Protein AF-A0A7H4N3A5-F1 (afdb_monomer_lite)

Radius of gyration: 13.06 Å; chains: 1; bounding box: 31×22×35 Å

Foldseek 3Di:
DDELADLCFDLVCLVPPQFLLHLVNLVVLLVSLVVCCVVCVVPDPDYHHYDPLVCLQDLCVSRSRSGDDDDSDPVSSVSSSVSSVVSVVSNVD

InterPro domains:
  IPR001360 Glycoside hydrolase family 1 [PF00232] (1-89)
  IPR001360 Glycoside hydrolase family 1 [PTHR10353] (1-90)
  IPR017853 Glycoside hydrolase superfamily [SSF51445] (1-90)

Structure (mmCIF, N/CA/C/O backbone):
data_AF-A0A7H4N3A5-F1
#
_entry.id   AF-A0A7H4N3A5-F1
#
loop_
_atom_site.group_PDB
_atom_site.id
_atom_site.type_symbol
_atom_site.label_atom_id
_atom_site.label_alt_id
_atom_site.label_comp_id
_atom_site.label_asym_id
_atom_site.label_entity_id
_atom_site.label_seq_id
_atom_site.pdbx_PDB_ins_code
_atom_site.Cartn_x
_atom_site.Cartn_y
_atom_site.Cartn_z
_atom_site.occupancy
_atom_site.B_iso_or_equiv
_atom_site.auth_seq_id
_atom_site.auth_comp_id
_atom_site.auth_asym_id
_atom_site.auth_atom_id
_atom_site.pdbx_PDB_model_num
ATOM 1 N N . MET A 1 1 ? -2.670 -7.265 19.522 1.00 92.62 1 MET A N 1
ATOM 2 C CA . MET A 1 1 ? -2.302 -6.295 18.472 1.00 92.62 1 MET A CA 1
ATOM 3 C C . MET A 1 1 ? -2.313 -7.044 17.157 1.00 92.62 1 MET A C 1
ATOM 5 O O . MET A 1 1 ? -1.807 -8.159 17.149 1.00 92.62 1 MET A O 1
ATOM 9 N N . ILE A 1 2 ? -2.912 -6.488 16.107 1.00 98.00 2 ILE A N 1
ATOM 10 C CA . ILE A 1 2 ? -2.907 -7.086 14.763 1.00 98.00 2 ILE A CA 1
ATOM 11 C C . ILE A 1 2 ? -2.097 -6.194 13.824 1.00 98.00 2 ILE A C 1
ATOM 13 O O . ILE A 1 2 ? -2.270 -4.977 13.831 1.00 98.00 2 ILE A O 1
ATOM 17 N N . CYS A 1 3 ? -1.224 -6.812 13.030 1.00 98.25 3 CYS A N 1
ATOM 18 C CA . CYS A 1 3 ? -0.558 -6.183 11.896 1.00 98.25 3 CYS A CA 1
ATOM 19 C C . CYS A 1 3 ? -1.277 -6.607 10.612 1.00 98.25 3 CYS A C 1
ATOM 21 O O . CYS A 1 3 ? -1.542 -7.794 10.435 1.00 98.25 3 CYS A O 1
ATOM 23 N N . LEU A 1 4 ? -1.631 -5.649 9.755 1.00 98.31 4 LEU A N 1
ATOM 24 C CA . LEU A 1 4 ? -2.394 -5.920 8.537 1.00 98.31 4 LEU A CA 1
ATOM 25 C C . LEU A 1 4 ? -1.523 -6.451 7.393 1.00 98.31 4 LEU A C 1
ATOM 27 O O . LEU A 1 4 ? -2.061 -7.141 6.531 1.00 98.31 4 LEU A O 1
ATOM 31 N N . TYR A 1 5 ? -0.226 -6.132 7.371 1.00 98.38 5 TYR A N 1
ATOM 32 C CA . TYR A 1 5 ? 0.691 -6.549 6.311 1.00 98.38 5 TYR A CA 1
ATOM 33 C C . TYR A 1 5 ? 2.107 -6.805 6.830 1.00 98.38 5 TYR A C 1
ATOM 35 O O . TYR A 1 5 ? 2.727 -5.924 7.436 1.00 98.38 5 TYR A O 1
ATOM 43 N N . HIS A 1 6 ? 2.643 -7.984 6.519 1.00 98.00 6 HIS A N 1
ATOM 44 C CA . HIS A 1 6 ? 4.005 -8.395 6.854 1.00 98.00 6 HIS A CA 1
ATOM 45 C C . HIS A 1 6 ? 4.641 -9.131 5.668 1.00 98.00 6 HIS A C 1
ATOM 47 O O . HIS A 1 6 ? 4.897 -10.331 5.709 1.00 98.00 6 HIS A O 1
ATOM 53 N N . PHE A 1 7 ? 4.927 -8.368 4.609 1.00 97.44 7 PHE A N 1
ATOM 54 C CA . PHE A 1 7 ? 5.652 -8.824 3.411 1.00 97.44 7 PHE A CA 1
ATOM 55 C C . PHE A 1 7 ? 4.970 -9.989 2.674 1.00 97.44 7 PHE A C 1
ATOM 57 O O . PHE A 1 7 ? 5.614 -10.774 1.983 1.00 97.44 7 PHE A O 1
ATOM 64 N N . ASP A 1 8 ? 3.650 -10.076 2.797 1.00 97.38 8 ASP A N 1
ATOM 65 C CA . ASP A 1 8 ? 2.807 -11.205 2.418 1.00 97.38 8 ASP A CA 1
ATOM 66 C C . ASP A 1 8 ? 1.879 -10.866 1.239 1.00 97.38 8 ASP A C 1
ATOM 68 O O . ASP A 1 8 ? 0.695 -11.205 1.232 1.00 97.38 8 ASP A O 1
ATOM 72 N N . MET A 1 9 ? 2.421 -10.194 0.211 1.00 98.12 9 MET A N 1
ATOM 73 C CA . MET A 1 9 ? 1.675 -9.836 -1.004 1.00 98.12 9 MET A CA 1
ATOM 74 C C . MET A 1 9 ? 0.987 -11.073 -1.598 1.00 98.12 9 MET A C 1
ATOM 76 O O . MET A 1 9 ? 1.675 -12.033 -1.961 1.00 98.12 9 MET A O 1
ATOM 80 N N . PRO A 1 10 ? -0.345 -11.048 -1.801 1.00 98.44 10 PRO A N 1
ATOM 81 C CA . PRO A 1 10 ? -1.020 -12.106 -2.531 1.00 98.44 10 PRO A CA 1
ATOM 82 C C . PRO A 1 10 ? -0.393 -12.306 -3.914 1.00 98.44 10 PRO A C 1
ATOM 84 O O . PRO A 1 10 ? -0.343 -11.373 -4.721 1.00 98.44 10 PRO A O 1
ATOM 87 N N . LEU A 1 11 ? 0.041 -13.536 -4.207 1.00 98.12 11 LEU A N 1
ATOM 88 C CA . LEU A 1 11 ? 0.731 -13.868 -5.458 1.00 98.12 11 LE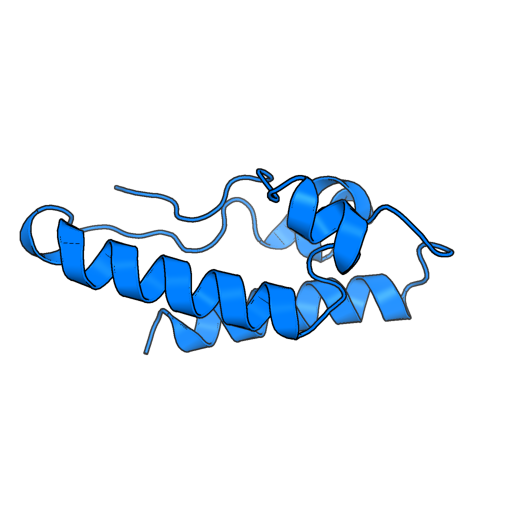U A CA 1
ATOM 89 C C . LEU A 1 11 ? -0.067 -13.424 -6.692 1.00 98.12 11 LEU A C 1
ATOM 91 O O . LEU A 1 11 ? 0.492 -12.844 -7.614 1.00 98.12 11 LEU A O 1
ATOM 95 N N . SER A 1 12 ? -1.392 -13.583 -6.667 1.00 98.31 12 SER A N 1
ATOM 96 C CA . SER A 1 12 ? -2.266 -13.158 -7.765 1.00 98.31 12 SER A CA 1
ATOM 97 C C . SER A 1 12 ? -2.224 -11.648 -8.038 1.00 98.31 12 SER A C 1
A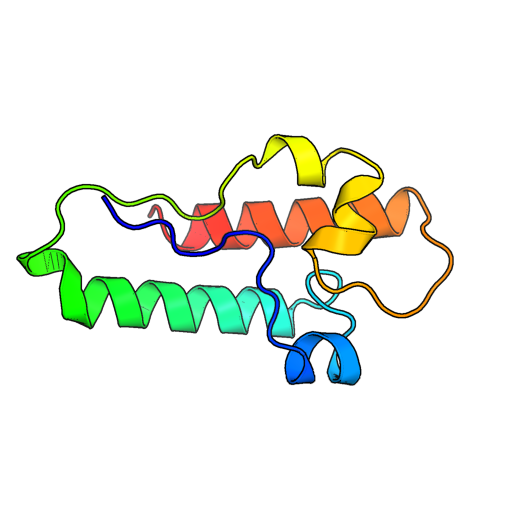TOM 99 O O . SER A 1 12 ? -2.370 -11.225 -9.185 1.00 98.31 12 SER A O 1
ATOM 101 N N . LEU A 1 13 ? -2.007 -10.812 -7.016 1.00 98.56 13 LEU A N 1
ATOM 102 C CA . LEU A 1 13 ? -1.846 -9.364 -7.173 1.00 98.56 13 LEU A CA 1
ATOM 103 C C . LEU A 1 13 ? -0.435 -9.007 -7.653 1.00 98.56 13 LEU A C 1
ATOM 105 O O . LEU A 1 13 ? -0.293 -8.132 -8.509 1.00 98.56 13 LEU A O 1
ATOM 109 N N . ALA A 1 14 ? 0.590 -9.716 -7.176 1.00 98.50 14 ALA A N 1
ATOM 110 C CA . ALA A 1 14 ? 1.957 -9.587 -7.682 1.00 98.50 14 ALA A CA 1
ATOM 111 C C . ALA A 1 14 ? 2.034 -9.937 -9.183 1.00 98.50 14 ALA A C 1
ATOM 113 O O . ALA A 1 14 ? 2.500 -9.147 -10.006 1.00 98.50 14 ALA A O 1
ATOM 114 N N . GLU A 1 15 ? 1.476 -11.080 -9.577 1.00 98.31 15 GLU A N 1
ATOM 115 C CA . GLU A 1 15 ? 1.470 -11.566 -10.959 1.00 98.31 15 GLU A CA 1
ATOM 116 C C . GLU A 1 15 ? 0.581 -10.746 -11.893 1.00 98.31 15 GLU A C 1
ATOM 118 O O . GLU A 1 15 ? 0.872 -10.645 -13.085 1.00 98.31 15 GLU A O 1
ATOM 123 N N . ARG A 1 16 ? -0.510 -10.148 -11.404 1.00 98.38 16 ARG A N 1
ATOM 124 C CA . ARG A 1 16 ? -1.428 -9.385 -12.264 1.00 98.38 16 ARG A CA 1
ATOM 125 C C . ARG A 1 16 ? -1.083 -7.903 -12.346 1.00 98.38 16 ARG A C 1
ATOM 127 O O . ARG A 1 16 ? -1.267 -7.301 -13.401 1.00 98.38 16 ARG A O 1
ATOM 134 N N . TYR A 1 17 ? -0.588 -7.330 -11.254 1.00 98.62 17 TYR A N 1
ATOM 135 C CA . TYR A 1 17 ? -0.436 -5.884 -11.094 1.00 98.62 17 TYR A CA 1
ATOM 136 C C . TYR A 1 17 ? 0.948 -5.456 -10.614 1.00 98.62 17 TYR A C 1
ATOM 138 O O . TYR A 1 17 ? 1.160 -4.275 -10.390 1.00 98.62 17 TYR A O 1
ATOM 146 N N . ASN A 1 18 ? 1.902 -6.380 -10.484 1.00 98.38 18 ASN A N 1
ATOM 147 C CA . ASN A 1 18 ? 3.262 -6.061 -10.050 1.00 98.38 18 ASN A CA 1
ATOM 148 C C . ASN A 1 18 ? 3.324 -5.455 -8.631 1.00 98.38 18 ASN A C 1
ATOM 150 O O . ASN A 1 18 ? 4.153 -4.589 -8.332 1.00 98.38 18 ASN A O 1
ATOM 154 N N . GLY A 1 19 ? 2.419 -5.906 -7.757 1.00 98.44 19 GLY A N 1
ATOM 155 C CA . GLY A 1 19 ? 2.428 -5.556 -6.342 1.00 98.44 19 GLY A CA 1
ATOM 156 C C . GLY A 1 19 ? 2.097 -4.086 -6.080 1.00 98.44 19 GLY A C 1
ATOM 157 O O . GLY A 1 19 ? 1.327 -3.465 -6.812 1.00 98.44 19 GLY A O 1
ATOM 158 N N . PHE A 1 20 ? 2.692 -3.502 -5.038 1.00 98.50 20 PHE A N 1
ATOM 159 C CA . PHE A 1 20 ? 2.423 -2.103 -4.662 1.00 98.50 20 PHE A CA 1
ATOM 160 C C . PHE A 1 20 ? 2.938 -1.053 -5.659 1.00 98.50 20 PHE A C 1
ATOM 162 O O . PHE A 1 20 ? 2.773 0.140 -5.416 1.00 98.50 20 PHE A O 1
ATOM 169 N N . THR A 1 21 ? 3.499 -1.434 -6.809 1.00 98.06 21 THR A N 1
ATOM 170 C CA . THR A 1 21 ? 3.714 -0.461 -7.896 1.00 98.06 21 THR A CA 1
ATOM 171 C C . THR A 1 21 ? 2.413 0.038 -8.513 1.00 98.06 21 THR A C 1
ATOM 173 O O . THR A 1 21 ? 2.398 1.127 -9.082 1.00 98.06 21 THR A O 1
ATOM 176 N N . ASP A 1 22 ? 1.315 -0.705 -8.369 1.00 98.44 22 ASP A N 1
ATOM 177 C CA . ASP A 1 22 ? 0.036 -0.389 -8.994 1.00 98.44 22 ASP A CA 1
ATOM 178 C C . ASP A 1 22 ? -1.003 0.086 -7.972 1.00 98.44 22 ASP A C 1
ATOM 180 O O . ASP A 1 22 ? -1.239 -0.532 -6.928 1.00 98.44 22 ASP A O 1
ATOM 184 N N . ARG A 1 23 ? -1.685 1.185 -8.310 1.00 98.31 23 ARG A N 1
ATOM 185 C CA . ARG A 1 23 ? -2.715 1.807 -7.471 1.00 98.31 23 ARG A CA 1
ATOM 186 C C . ARG A 1 23 ? -3.853 0.840 -7.118 1.00 98.31 23 ARG A C 1
ATOM 188 O O . ARG A 1 23 ? -4.425 0.938 -6.036 1.00 98.31 23 ARG A O 1
ATOM 195 N N . ARG A 1 24 ? -4.174 -0.127 -7.981 1.00 98.69 24 ARG A N 1
ATOM 196 C CA . ARG A 1 24 ? -5.235 -1.117 -7.720 1.00 98.69 24 ARG A CA 1
ATOM 197 C C . ARG A 1 24 ? -4.894 -2.029 -6.546 1.00 98.69 24 ARG A C 1
ATOM 199 O O . ARG A 1 24 ? -5.803 -2.467 -5.842 1.00 98.69 24 ARG A O 1
ATOM 206 N N . VAL A 1 25 ? -3.608 -2.304 -6.320 1.00 98.75 25 VAL A N 1
ATOM 207 C CA . VAL A 1 25 ? -3.138 -3.097 -5.175 1.00 98.75 25 VAL A CA 1
ATOM 208 C C . VAL A 1 25 ? -3.221 -2.277 -3.891 1.00 98.75 25 VAL A C 1
ATOM 210 O O . VAL A 1 25 ? -3.726 -2.777 -2.888 1.00 98.75 25 VAL A O 1
ATOM 213 N N . MET A 1 26 ? -2.849 -0.994 -3.941 1.00 98.62 26 MET A N 1
ATOM 214 C CA . MET A 1 26 ? -3.073 -0.049 -2.839 1.00 98.62 26 MET A CA 1
ATOM 215 C C . MET A 1 26 ? -4.558 0.017 -2.443 1.00 98.62 26 MET A C 1
ATOM 217 O O . MET A 1 26 ? -4.901 -0.158 -1.277 1.00 98.62 26 MET A O 1
ATOM 221 N N . GLU A 1 27 ? -5.458 0.205 -3.411 1.00 98.62 27 GLU A N 1
ATOM 222 C CA . GLU A 1 27 ? -6.905 0.248 -3.162 1.00 98.62 27 GLU A CA 1
ATOM 223 C C . GLU A 1 27 ? -7.448 -1.088 -2.640 1.00 98.62 27 GLU A C 1
ATOM 225 O O . GLU A 1 27 ? -8.352 -1.105 -1.805 1.00 98.62 27 GLU A O 1
ATOM 230 N N . ALA A 1 28 ? -6.908 -2.219 -3.107 1.00 98.75 28 ALA A N 1
ATOM 231 C CA . ALA A 1 28 ? -7.262 -3.533 -2.580 1.00 98.75 28 ALA A CA 1
ATOM 232 C C . ALA A 1 28 ? -6.855 -3.688 -1.111 1.00 98.75 28 ALA A C 1
ATOM 234 O O . ALA A 1 28 ? -7.663 -4.168 -0.315 1.00 98.75 28 ALA A O 1
ATOM 235 N N . PHE A 1 29 ? -5.655 -3.230 -0.745 1.00 98.69 29 PHE A N 1
ATOM 236 C CA . PHE A 1 29 ? -5.193 -3.245 0.638 1.00 98.69 29 PHE A CA 1
ATOM 237 C C . PHE A 1 29 ? -6.057 -2.360 1.545 1.00 98.69 29 PHE A C 1
ATOM 239 O O . PHE A 1 29 ? -6.436 -2.802 2.625 1.00 98.69 29 PHE A O 1
ATOM 246 N N . ILE A 1 30 ? -6.450 -1.163 1.092 1.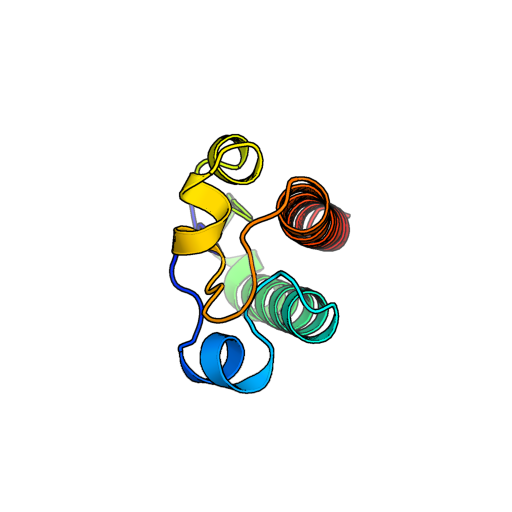00 98.69 30 ILE A N 1
ATOM 247 C CA . ILE A 1 30 ? -7.359 -0.286 1.852 1.00 98.69 30 ILE A CA 1
ATOM 248 C C . ILE A 1 30 ? -8.705 -0.981 2.098 1.00 98.69 30 ILE A C 1
ATOM 250 O O . ILE A 1 30 ? -9.180 -1.026 3.231 1.00 98.69 30 ILE A O 1
ATOM 254 N N . ARG A 1 31 ? -9.309 -1.592 1.066 1.00 98.62 31 ARG A N 1
ATOM 255 C CA . ARG A 1 31 ? -10.570 -2.341 1.233 1.00 98.62 31 ARG A CA 1
ATOM 256 C C . ARG A 1 31 ? -10.427 -3.512 2.206 1.00 98.62 31 ARG A C 1
ATOM 258 O O . ARG A 1 31 ? -11.333 -3.754 2.999 1.00 98.62 31 ARG A O 1
ATOM 265 N N . TYR A 1 32 ? -9.311 -4.236 2.138 1.00 98.69 32 TYR A N 1
ATOM 266 C CA . TYR A 1 32 ? -9.001 -5.317 3.072 1.00 98.69 32 TYR A CA 1
ATOM 267 C C . TYR A 1 32 ? -8.868 -4.793 4.508 1.00 98.69 32 TYR A C 1
ATOM 269 O O . TYR A 1 32 ? -9.560 -5.289 5.393 1.00 98.69 32 TYR A O 1
ATOM 277 N N . GLY A 1 33 ? -8.054 -3.758 4.729 1.00 98.44 33 GLY A N 1
ATOM 278 C CA . GLY A 1 33 ? -7.843 -3.158 6.044 1.00 98.44 33 GLY A CA 1
ATOM 279 C C . GLY A 1 33 ? -9.142 -2.661 6.673 1.00 98.44 33 GLY A C 1
ATOM 280 O O . GLY A 1 33 ? -9.429 -3.011 7.816 1.00 98.44 33 GLY A O 1
ATOM 281 N N . GLN A 1 34 ? -9.978 -1.952 5.904 1.00 98.31 34 GLN A N 1
ATOM 282 C CA . GLN A 1 34 ? -11.292 -1.506 6.372 1.00 98.31 34 GLN A CA 1
ATOM 283 C C . GLN A 1 34 ? -12.155 -2.695 6.798 1.00 98.31 34 GLN A C 1
ATOM 285 O O . GLN A 1 34 ? -12.705 -2.700 7.894 1.00 98.31 34 GLN A O 1
ATOM 290 N N . LYS A 1 35 ? -12.211 -3.753 5.977 1.00 98.56 35 LYS A N 1
ATOM 291 C CA . LYS A 1 35 ? -13.004 -4.940 6.303 1.00 98.56 35 LYS A CA 1
ATOM 292 C C . LYS A 1 35 ? -12.517 -5.627 7.581 1.00 98.56 35 LYS A C 1
ATOM 294 O O . LYS A 1 35 ? -13.345 -6.088 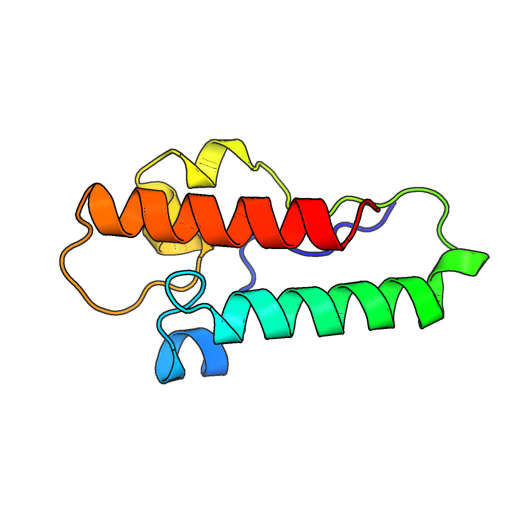8.363 1.00 98.56 35 LYS A O 1
ATOM 299 N N . MET A 1 36 ? -11.204 -5.698 7.800 1.00 98.38 36 MET A N 1
ATOM 300 C CA . MET A 1 36 ? -10.624 -6.273 9.019 1.00 98.38 36 MET A CA 1
ATOM 301 C C . MET A 1 36 ? -10.975 -5.446 10.258 1.00 98.38 36 MET A C 1
ATOM 303 O O . MET A 1 36 ? -11.365 -6.017 11.276 1.00 98.38 36 MET A O 1
ATOM 307 N N . ILE A 1 37 ? -10.890 -4.118 10.166 1.00 97.31 37 ILE A N 1
ATOM 308 C CA . ILE A 1 37 ? -11.259 -3.211 11.259 1.00 97.31 37 ILE A CA 1
ATOM 309 C C . ILE A 1 37 ? -12.762 -3.315 11.551 1.00 97.31 37 ILE A C 1
ATOM 311 O O . ILE A 1 37 ? -13.134 -3.481 12.708 1.00 97.31 37 ILE A O 1
ATOM 315 N N . ASP A 1 38 ? -13.620 -3.338 10.529 1.00 97.75 38 ASP A N 1
ATOM 316 C CA . ASP A 1 38 ? -15.072 -3.489 10.705 1.00 97.75 38 ASP A CA 1
ATOM 317 C C . ASP A 1 38 ? -15.445 -4.814 11.394 1.00 97.75 38 ASP A C 1
ATOM 319 O O . ASP A 1 38 ? -16.415 -4.881 12.145 1.00 97.75 38 ASP A O 1
ATOM 323 N N . CYS A 1 39 ? -14.696 -5.890 11.123 1.00 98.31 39 CYS A N 1
ATOM 324 C CA . CYS A 1 39 ? -15.008 -7.229 11.632 1.00 98.31 39 CYS A CA 1
ATOM 325 C C . CYS A 1 39 ? -14.421 -7.520 13.021 1.00 98.31 39 CYS A C 1
ATOM 327 O O . CYS A 1 39 ? -14.967 -8.361 13.736 1.00 98.31 39 CYS A O 1
ATOM 329 N N . PHE A 1 40 ? -13.293 -6.899 13.376 1.00 98.12 40 PHE A N 1
ATOM 330 C CA . PHE A 1 40 ? -12.537 -7.235 14.591 1.00 98.12 40 PHE A CA 1
ATOM 331 C C . PHE A 1 40 ? -12.227 -6.031 15.488 1.00 98.12 40 PHE A C 1
ATOM 333 O O . PHE A 1 40 ? -11.633 -6.209 16.554 1.00 98.12 40 PHE A O 1
ATOM 340 N N . GLY A 1 41 ? -12.582 -4.812 15.078 1.00 97.19 41 GLY A N 1
ATOM 341 C CA . GLY A 1 41 ? -12.264 -3.572 15.791 1.00 97.19 41 GLY A CA 1
ATOM 342 C C . GLY A 1 41 ? -12.883 -3.479 17.187 1.00 97.19 41 GLY A C 1
ATOM 343 O O . GLY A 1 41 ? -12.317 -2.829 18.060 1.00 97.19 41 GLY A O 1
ATOM 344 N N . ASP A 1 42 ? -13.983 -4.193 17.438 1.00 97.81 42 ASP A N 1
ATOM 345 C CA . ASP A 1 42 ? -14.615 -4.329 18.755 1.00 97.81 42 ASP A CA 1
ATOM 346 C C . ASP A 1 42 ? -13.783 -5.178 19.738 1.00 97.81 42 ASP A C 1
ATOM 348 O O . ASP A 1 42 ? -13.840 -4.973 20.950 1.00 97.81 42 ASP A O 1
ATOM 352 N N . LYS A 1 43 ? -12.984 -6.120 19.222 1.00 98.38 43 LYS A N 1
ATOM 353 C CA . LYS A 1 43 ? -12.169 -7.066 20.010 1.00 98.38 43 LYS A CA 1
ATOM 354 C C . LYS A 1 43 ? -10.692 -6.697 20.056 1.00 98.38 43 LYS A C 1
ATOM 356 O O . LYS A 1 43 ? -9.969 -7.136 20.951 1.00 98.38 43 LYS A O 1
ATOM 361 N N . VAL A 1 44 ? -10.215 -5.926 19.084 1.00 98.06 44 VAL A N 1
ATOM 362 C CA . VAL A 1 44 ? -8.794 -5.625 18.899 1.00 98.06 44 VAL A CA 1
ATOM 363 C C . VAL A 1 44 ? -8.563 -4.131 19.064 1.00 98.06 44 VAL A C 1
ATOM 365 O O . VAL A 1 44 ? -8.914 -3.329 18.209 1.00 98.06 44 VAL A O 1
ATOM 368 N N . LYS A 1 45 ? -7.905 -3.764 20.166 1.00 96.94 45 LYS A N 1
ATOM 369 C CA . LYS A 1 45 ? -7.601 -2.365 20.500 1.00 96.94 45 LYS A CA 1
ATOM 370 C C . LYS A 1 45 ? -6.434 -1.770 19.703 1.00 96.94 45 LYS A C 1
ATOM 372 O O . LYS A 1 45 ? -6.414 -0.574 19.448 1.00 96.94 45 LYS A O 1
ATOM 377 N N . TRP A 1 46 ? -5.436 -2.586 19.366 1.00 97.75 46 TRP A N 1
ATOM 378 C CA . TRP A 1 46 ? -4.164 -2.115 18.808 1.00 97.75 46 TRP A CA 1
ATOM 379 C C . TRP A 1 46 ? -3.935 -2.675 17.412 1.00 97.75 46 TRP A C 1
ATOM 381 O O . TRP A 1 46 ? -3.916 -3.900 17.235 1.00 97.75 46 TRP A O 1
ATOM 391 N N . TRP A 1 47 ? -3.696 -1.771 16.468 1.00 98.06 47 TRP A N 1
ATOM 392 C CA . TRP A 1 47 ? -3.541 -2.058 15.050 1.00 98.06 47 TRP A CA 1
ATOM 393 C C . TRP A 1 47 ? -2.244 -1.466 14.516 1.00 98.06 47 TRP A C 1
ATOM 395 O O . TRP A 1 47 ? -1.831 -0.379 14.913 1.00 98.06 47 TRP A O 1
ATOM 405 N N . LEU A 1 48 ? -1.629 -2.191 13.590 1.00 97.62 48 LEU A N 1
ATOM 406 C CA . LEU A 1 48 ? -0.496 -1.750 12.795 1.00 97.62 48 LEU A CA 1
ATOM 407 C C . LEU A 1 48 ? -0.828 -2.016 11.326 1.00 97.62 48 LEU A C 1
ATOM 409 O O . LEU A 1 48 ? -1.267 -3.109 10.982 1.00 97.62 48 LEU A O 1
ATOM 413 N N . THR A 1 49 ? -0.634 -1.033 10.453 1.00 97.75 49 THR A N 1
ATOM 414 C CA . THR A 1 49 ? -0.905 -1.190 9.016 1.00 97.75 49 THR A CA 1
ATOM 415 C C . THR A 1 49 ? 0.186 -2.021 8.346 1.00 97.75 49 THR A C 1
ATOM 417 O O . THR A 1 49 ? -0.077 -3.144 7.930 1.00 97.75 49 THR A O 1
ATOM 420 N N . PHE A 1 50 ? 1.415 -1.511 8.318 1.00 98.00 50 PHE A N 1
ATOM 421 C CA . PHE A 1 50 ? 2.578 -2.185 7.742 1.00 98.00 50 PHE A CA 1
ATOM 422 C C . PHE A 1 50 ? 3.647 -2.412 8.810 1.00 98.00 50 PHE A C 1
ATOM 424 O O . PHE A 1 50 ? 3.962 -1.503 9.582 1.00 98.00 50 PHE A O 1
ATOM 431 N N . ASN A 1 51 ? 4.213 -3.617 8.850 1.00 97.94 51 ASN A N 1
ATOM 432 C CA . ASN A 1 51 ? 5.439 -3.882 9.599 1.00 97.94 51 ASN A CA 1
ATOM 433 C C . ASN A 1 51 ? 6.657 -3.260 8.885 1.00 97.94 51 ASN A C 1
ATOM 435 O O . ASN A 1 51 ? 6.728 -3.291 7.659 1.00 97.94 51 ASN A O 1
ATOM 439 N N . GLU A 1 52 ? 7.603 -2.704 9.654 1.00 97.19 52 GLU A N 1
ATOM 440 C CA . GLU A 1 52 ? 8.899 -2.177 9.175 1.00 97.19 52 GLU A CA 1
ATOM 441 C C . GLU A 1 52 ? 8.815 -1.299 7.913 1.00 97.19 52 GLU A C 1
ATOM 443 O O . GLU A 1 52 ? 9.479 -1.519 6.897 1.00 97.19 52 GLU A O 1
ATOM 448 N N . GLN A 1 53 ? 8.012 -0.235 7.999 1.00 94.62 53 GLN A N 1
ATOM 449 C CA . GLN A 1 53 ? 7.790 0.712 6.900 1.00 94.62 53 GLN A CA 1
ATOM 450 C C . GLN A 1 53 ? 9.090 1.300 6.305 1.00 94.62 53 GLN A C 1
ATOM 452 O O . GLN A 1 53 ? 9.139 1.692 5.137 1.00 94.62 53 GLN A O 1
ATOM 457 N N . ASN A 1 54 ? 10.168 1.354 7.086 1.00 95.19 54 ASN A N 1
ATOM 458 C CA . ASN A 1 54 ? 11.491 1.781 6.637 1.00 95.19 54 ASN A CA 1
ATOM 459 C C . ASN A 1 54 ? 12.039 0.930 5.478 1.00 95.19 54 ASN A C 1
ATOM 461 O O . ASN A 1 54 ? 12.730 1.481 4.625 1.00 95.19 54 ASN A O 1
ATOM 465 N N . LEU A 1 55 ? 11.699 -0.360 5.381 1.00 97.62 55 LEU A N 1
ATOM 466 C CA . LEU A 1 55 ? 12.180 -1.221 4.291 1.00 97.62 55 LEU A CA 1
ATOM 467 C C . LEU A 1 55 ? 11.618 -0.818 2.922 1.00 97.62 55 LEU A C 1
ATOM 469 O O . LEU A 1 55 ? 12.284 -1.001 1.906 1.00 97.62 55 LEU A O 1
ATOM 473 N N . TYR A 1 56 ? 10.452 -0.166 2.882 1.00 96.56 56 TYR A N 1
ATOM 474 C CA . TYR A 1 56 ? 9.887 0.382 1.643 1.00 96.56 56 TYR A CA 1
ATOM 475 C C . TYR A 1 56 ? 10.661 1.592 1.094 1.00 96.56 56 TYR A C 1
ATOM 477 O O . TYR A 1 56 ? 10.354 2.065 0.004 1.00 96.56 56 TYR A O 1
ATOM 485 N N . HIS A 1 57 ? 11.665 2.081 1.828 1.00 93.94 57 HIS A N 1
ATOM 486 C CA . HIS A 1 57 ? 12.592 3.131 1.396 1.00 93.94 57 HIS A CA 1
ATOM 487 C C . HIS A 1 57 ? 13.940 2.559 0.915 1.00 93.94 57 HIS A C 1
ATOM 489 O O . HIS A 1 57 ? 14.847 3.318 0.578 1.00 93.94 57 HIS A O 1
ATOM 495 N N . MET A 1 58 ? 14.092 1.231 0.910 1.00 97.00 58 MET A N 1
ATOM 496 C CA . MET A 1 58 ? 15.321 0.511 0.562 1.00 97.00 58 MET A CA 1
ATOM 497 C C . MET A 1 58 ? 15.067 -0.451 -0.611 1.00 97.00 58 MET A C 1
ATOM 499 O O . MET A 1 58 ? 13.912 -0.749 -0.915 1.00 97.00 58 MET A O 1
ATOM 503 N N . PRO A 1 59 ? 16.112 -0.989 -1.272 1.00 96.62 59 PRO A N 1
ATOM 504 C CA . PRO A 1 59 ? 15.939 -1.962 -2.357 1.00 96.62 59 PRO A CA 1
ATOM 505 C C . PRO A 1 59 ? 15.113 -3.207 -1.981 1.00 96.62 59 PRO A C 1
ATOM 507 O O . PRO A 1 59 ? 14.491 -3.811 -2.856 1.00 96.62 59 PRO A O 1
ATOM 510 N N . ASP A 1 60 ? 15.042 -3.558 -0.694 1.00 97.06 60 ASP A N 1
ATOM 511 C CA . ASP A 1 60 ? 14.205 -4.654 -0.185 1.00 97.06 60 ASP A CA 1
ATOM 512 C C . ASP A 1 60 ? 12.713 -4.460 -0.493 1.00 97.06 60 ASP A C 1
ATOM 514 O O . ASP A 1 60 ? 11.982 -5.445 -0.620 1.00 97.06 60 ASP A O 1
ATOM 518 N N . ALA A 1 61 ? 12.265 -3.218 -0.727 1.00 97.81 61 ALA A N 1
ATOM 519 C CA . ALA A 1 61 ? 10.916 -2.900 -1.185 1.00 97.81 61 ALA A CA 1
ATOM 520 C C . ALA A 1 61 ? 10.503 -3.724 -2.414 1.00 97.81 61 ALA A C 1
ATOM 522 O O . ALA A 1 61 ? 9.350 -4.140 -2.510 1.00 97.81 61 ALA A O 1
ATOM 523 N N . PHE A 1 62 ? 11.423 -4.002 -3.346 1.00 98.25 62 PHE A N 1
ATOM 524 C CA . PHE A 1 62 ? 11.118 -4.803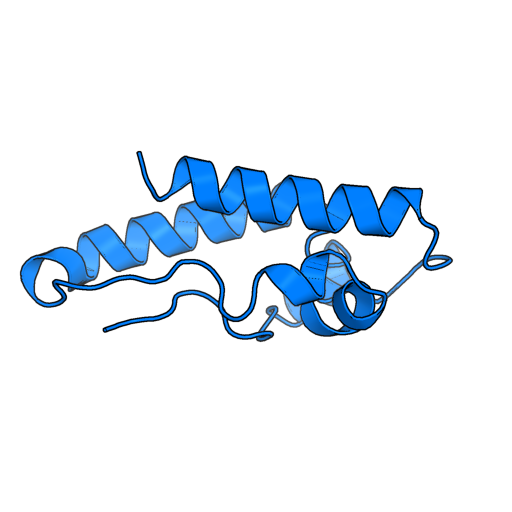 -4.536 1.00 98.25 62 PHE A CA 1
ATOM 525 C C . PHE A 1 62 ? 10.798 -6.264 -4.191 1.00 98.25 62 PHE A C 1
ATOM 527 O O . PHE A 1 62 ? 10.040 -6.913 -4.899 1.00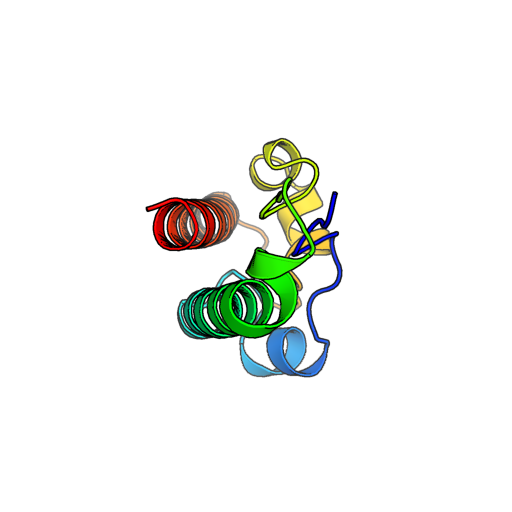 98.25 62 PHE A O 1
ATOM 534 N N . LEU A 1 63 ? 11.319 -6.795 -3.090 1.00 96.56 63 LEU A N 1
ATOM 535 C CA . LEU A 1 63 ? 10.954 -8.135 -2.643 1.00 96.56 63 LEU A CA 1
ATOM 536 C C . LEU A 1 63 ? 9.607 -8.112 -1.910 1.00 96.56 63 LEU A C 1
ATOM 538 O O . LEU A 1 63 ? 8.673 -8.825 -2.270 1.00 96.56 63 LEU A O 1
ATOM 542 N N . ILE A 1 64 ? 9.484 -7.242 -0.909 1.00 97.62 64 ILE A N 1
ATOM 543 C CA . ILE A 1 64 ? 8.375 -7.277 0.057 1.00 97.62 64 ILE A CA 1
ATOM 544 C C . ILE A 1 64 ? 7.069 -6.651 -0.455 1.00 97.62 64 ILE A C 1
ATOM 546 O O . ILE A 1 64 ? 6.011 -6.811 0.160 1.00 97.62 64 ILE A O 1
ATOM 550 N N . SER A 1 65 ? 7.127 -5.921 -1.572 1.00 97.62 65 SER A N 1
ATOM 551 C CA . SER A 1 65 ? 5.952 -5.321 -2.213 1.00 97.62 65 SER A CA 1
ATOM 552 C C . SER A 1 65 ? 5.270 -6.220 -3.242 1.00 97.62 65 SER A C 1
ATOM 554 O O . SER A 1 65 ? 4.223 -5.833 -3.764 1.00 97.62 65 SER A O 1
ATOM 556 N N . GLY A 1 66 ? 5.855 -7.384 -3.551 1.00 97.75 66 GLY A N 1
ATOM 557 C CA . GLY A 1 66 ? 5.430 -8.257 -4.648 1.00 97.75 66 GLY A CA 1
ATOM 558 C C . GLY A 1 66 ? 5.735 -7.699 -6.039 1.00 97.75 66 GLY A C 1
ATOM 559 O O . GLY A 1 66 ? 4.963 -7.909 -6.977 1.00 97.75 66 GLY A O 1
ATOM 560 N N . TYR A 1 67 ? 6.842 -6.968 -6.174 1.00 98.25 67 TYR A N 1
ATOM 561 C CA . TYR A 1 67 ? 7.360 -6.533 -7.466 1.00 98.25 67 TYR A CA 1
ATOM 562 C C . TYR A 1 67 ? 8.009 -7.720 -8.189 1.00 98.25 67 TYR A C 1
ATOM 564 O O . TYR A 1 67 ? 8.982 -8.303 -7.718 1.00 98.25 67 TYR A O 1
ATOM 572 N N . MET A 1 68 ? 7.483 -8.067 -9.360 1.00 97.94 68 MET A N 1
ATOM 573 C CA . MET A 1 68 ? 7.901 -9.234 -10.146 1.00 97.94 68 MET A CA 1
ATOM 574 C C . MET A 1 68 ? 8.556 -8.851 -11.479 1.00 97.94 68 MET A C 1
ATOM 576 O O . MET A 1 68 ? 9.249 -9.668 -12.081 1.00 97.94 68 MET A O 1
ATOM 580 N N . ARG A 1 69 ? 8.306 -7.637 -11.984 1.00 96.88 69 ARG A N 1
ATOM 581 C CA . ARG A 1 69 ? 8.675 -7.193 -13.336 1.00 96.88 69 ARG A CA 1
ATOM 582 C C . ARG A 1 69 ? 9.129 -5.734 -13.347 1.00 96.88 69 ARG A C 1
ATOM 584 O O . ARG A 1 69 ? 8.481 -4.893 -12.731 1.00 96.88 69 ARG A O 1
ATOM 591 N N . GLY A 1 70 ? 10.174 -5.460 -14.129 1.00 95.88 70 GLY A N 1
ATOM 592 C CA . GLY A 1 70 ? 10.736 -4.131 -14.395 1.00 95.88 70 GLY A CA 1
ATOM 593 C C . GLY A 1 70 ? 12.215 -4.026 -13.996 1.00 95.88 70 GLY A C 1
ATOM 594 O O . GLY A 1 70 ? 12.872 -5.043 -13.769 1.00 95.88 70 GLY A O 1
ATOM 595 N N . GLU A 1 71 ? 12.744 -2.803 -13.953 1.00 97.38 71 GLU A N 1
ATOM 596 C CA . GLU A 1 71 ? 14.188 -2.527 -13.869 1.00 97.38 71 GLU A CA 1
ATOM 597 C C . GLU A 1 71 ? 14.681 -2.136 -12.468 1.00 97.38 71 GLU A C 1
ATOM 599 O O . GLU A 1 71 ? 15.877 -1.919 -12.277 1.00 97.38 71 GLU A O 1
ATOM 604 N N . LYS A 1 72 ? 13.788 -2.074 -11.471 1.00 97.56 72 LYS A N 1
ATOM 605 C CA . LYS A 1 72 ? 14.111 -1.685 -10.086 1.00 97.56 72 LYS A CA 1
ATOM 606 C C . LYS A 1 72 ? 14.736 -0.288 -9.986 1.00 97.56 72 LYS A C 1
ATOM 608 O O . LYS A 1 72 ? 15.692 -0.049 -9.246 1.00 97.56 72 LYS A O 1
ATOM 613 N N . THR A 1 73 ? 14.181 0.656 -10.735 1.00 98.00 73 THR A N 1
ATOM 614 C CA . THR A 1 73 ? 14.621 2.052 -10.747 1.00 98.00 73 THR A CA 1
ATOM 615 C C . THR A 1 73 ? 14.232 2.785 -9.463 1.00 98.00 73 THR A C 1
ATOM 617 O O . THR A 1 73 ? 13.266 2.441 -8.780 1.00 98.00 73 THR A O 1
ATOM 620 N N . LEU A 1 74 ? 14.929 3.888 -9.173 1.00 97.75 74 LEU A N 1
ATOM 621 C CA . LEU A 1 74 ? 14.591 4.759 -8.045 1.00 97.75 74 LEU A CA 1
ATOM 622 C C . LEU A 1 74 ? 13.155 5.313 -8.142 1.00 97.75 74 LEU A C 1
ATOM 624 O O . LEU A 1 74 ? 12.474 5.469 -7.134 1.00 97.75 74 LEU A O 1
ATOM 628 N N . ARG A 1 75 ? 12.664 5.560 -9.363 1.00 97.88 75 ARG A N 1
ATOM 629 C CA . ARG A 1 75 ? 11.276 5.976 -9.608 1.00 97.88 75 ARG A CA 1
ATOM 630 C C . ARG A 1 75 ? 10.279 4.907 -9.161 1.00 97.88 75 ARG A C 1
ATOM 632 O O . ARG A 1 75 ? 9.285 5.243 -8.527 1.00 97.88 75 ARG A O 1
ATOM 639 N N . GLU A 1 76 ? 10.528 3.643 -9.491 1.00 98.19 76 GLU A N 1
ATOM 640 C CA . GLU A 1 76 ? 9.649 2.533 -9.103 1.00 98.19 76 GLU A CA 1
ATOM 641 C C . GLU A 1 76 ? 9.686 2.284 -7.595 1.00 98.19 76 GLU A C 1
ATOM 643 O O . GLU A 1 76 ? 8.636 2.052 -6.998 1.00 98.19 76 GLU A O 1
ATOM 648 N N . LEU A 1 77 ? 10.862 2.416 -6.967 1.00 98.44 77 LEU A N 1
ATOM 649 C CA . LEU A 1 77 ? 10.994 2.369 -5.510 1.00 98.44 77 LEU A CA 1
ATOM 650 C C . LEU A 1 77 ? 10.117 3.439 -4.844 1.00 98.44 77 LEU A C 1
ATOM 652 O O . LEU A 1 77 ? 9.296 3.122 -3.985 1.00 98.44 77 LEU A O 1
ATOM 656 N N . TYR A 1 78 ? 10.226 4.694 -5.292 1.00 98.06 78 TYR A N 1
ATOM 657 C CA . TYR A 1 78 ? 9.397 5.779 -4.766 1.00 98.06 78 TYR A CA 1
ATOM 658 C C . TYR A 1 78 ? 7.907 5.592 -5.062 1.00 98.06 78 TYR A C 1
ATOM 660 O O . TYR A 1 78 ? 7.076 5.998 -4.253 1.00 98.06 78 TYR A O 1
ATOM 668 N N . GLN A 1 79 ? 7.546 4.951 -6.177 1.00 98.44 79 GLN A N 1
ATOM 669 C CA . GLN A 1 79 ? 6.151 4.629 -6.479 1.00 98.44 79 GLN A CA 1
ATOM 670 C C . GLN A 1 79 ? 5.577 3.611 -5.485 1.00 98.44 79 GLN A C 1
ATOM 672 O O . GLN A 1 79 ? 4.474 3.813 -4.975 1.00 98.44 79 GLN A O 1
ATOM 677 N N . ILE A 1 80 ? 6.331 2.548 -5.184 1.00 98.56 80 ILE A N 1
ATOM 678 C CA . ILE A 1 80 ? 5.969 1.557 -4.160 1.00 98.56 80 ILE A CA 1
ATOM 679 C C . ILE A 1 80 ? 5.802 2.257 -2.811 1.00 98.56 80 ILE A C 1
ATOM 681 O O . ILE A 1 80 ? 4.754 2.138 -2.177 1.00 98.56 80 ILE A O 1
ATOM 685 N N . GLN A 1 81 ? 6.811 3.029 -2.398 1.00 98.06 81 GLN A N 1
ATOM 686 C CA . GLN A 1 81 ? 6.792 3.763 -1.136 1.00 98.06 81 GLN A CA 1
ATOM 687 C C . GLN A 1 81 ? 5.572 4.689 -1.047 1.00 98.06 81 GLN A C 1
ATOM 689 O O . GLN A 1 81 ? 4.866 4.683 -0.040 1.00 98.06 81 GLN A O 1
ATOM 694 N N . HIS A 1 82 ? 5.293 5.454 -2.106 1.00 98.00 82 HIS A N 1
ATOM 695 C CA . HIS A 1 82 ? 4.155 6.364 -2.162 1.00 98.00 82 HIS A CA 1
ATOM 696 C C . HIS A 1 82 ? 2.834 5.620 -1.957 1.00 98.00 82 HIS A C 1
ATOM 698 O O . HIS A 1 82 ? 2.046 6.008 -1.100 1.00 98.00 82 HIS A O 1
ATOM 704 N N . HIS A 1 83 ? 2.602 4.521 -2.677 1.00 98.62 83 HIS A N 1
ATOM 705 C CA . HIS A 1 83 ? 1.374 3.741 -2.529 1.00 98.62 83 HIS A CA 1
ATOM 706 C C . HIS A 1 83 ? 1.215 3.129 -1.136 1.00 98.62 83 HIS A C 1
ATOM 708 O O . HIS A 1 83 ? 0.124 3.184 -0.573 1.00 98.62 83 HIS A O 1
ATOM 714 N N . VAL A 1 84 ? 2.285 2.592 -0.547 1.00 98.12 84 VAL A N 1
ATOM 715 C CA . VAL A 1 84 ? 2.237 2.033 0.813 1.00 98.12 84 VAL A CA 1
ATOM 716 C C . VAL A 1 84 ? 1.934 3.132 1.842 1.00 98.12 84 VAL A C 1
ATOM 718 O O . VAL A 1 84 ? 1.094 2.937 2.720 1.00 98.12 84 VAL A O 1
ATOM 721 N N . MET A 1 85 ? 2.527 4.322 1.699 1.00 97.69 85 MET A N 1
ATOM 722 C CA . MET A 1 85 ? 2.235 5.468 2.571 1.00 97.69 85 MET A CA 1
ATOM 723 C C . MET A 1 85 ? 0.803 5.990 2.396 1.00 97.69 85 MET A C 1
ATOM 725 O O . MET A 1 85 ? 0.140 6.296 3.383 1.00 97.69 85 MET A O 1
ATOM 729 N N . MET A 1 86 ? 0.289 6.053 1.165 1.00 98.25 86 MET A N 1
ATOM 730 C CA . MET A 1 86 ? -1.100 6.450 0.913 1.00 98.25 86 MET A CA 1
ATOM 731 C C . MET A 1 86 ? -2.091 5.432 1.486 1.00 98.25 86 MET A C 1
ATOM 733 O O . MET A 1 86 ? -3.085 5.817 2.099 1.00 98.25 86 MET A O 1
ATOM 737 N N . ALA A 1 87 ? -1.802 4.135 1.354 1.00 98.19 87 ALA A N 1
ATOM 738 C CA . ALA A 1 87 ? -2.570 3.075 1.997 1.00 98.19 87 ALA A CA 1
ATOM 739 C C . ALA A 1 87 ? -2.585 3.210 3.528 1.00 98.19 87 ALA A C 1
ATOM 741 O O . ALA A 1 87 ? -3.646 3.078 4.135 1.00 98.19 87 ALA A O 1
ATOM 742 N N . HIS A 1 88 ? -1.433 3.506 4.141 1.00 97.75 88 HIS A N 1
ATOM 743 C CA . HIS A 1 88 ? -1.337 3.783 5.574 1.00 97.75 88 HIS A CA 1
ATOM 744 C C . HIS A 1 88 ? -2.258 4.942 5.975 1.00 97.75 88 HIS A C 1
ATOM 746 O O . HIS A 1 88 ? -3.130 4.757 6.819 1.00 97.75 88 HIS A O 1
ATOM 752 N N . VAL A 1 89 ? -2.122 6.098 5.314 1.00 97.50 89 VAL A N 1
ATOM 753 C CA . VAL A 1 89 ? -2.902 7.313 5.610 1.00 97.50 89 VAL A CA 1
ATOM 754 C C . VAL A 1 89 ? -4.408 7.087 5.474 1.00 97.50 89 VAL A C 1
ATOM 756 O O . VAL A 1 89 ? -5.183 7.683 6.214 1.00 97.50 89 VAL A O 1
ATOM 759 N N . HIS A 1 90 ? -4.854 6.240 4.547 1.00 97.25 90 HIS A N 1
ATOM 760 C CA . HIS A 1 90 ? -6.281 5.958 4.376 1.00 97.25 90 HIS A CA 1
ATOM 761 C C . HIS A 1 90 ? -6.887 5.081 5.476 1.00 97.25 90 HIS A C 1
ATOM 763 O O . HIS A 1 90 ? -8.087 5.175 5.706 1.00 97.25 90 HIS A O 1
ATOM 769 N N . LEU A 1 91 ? -6.094 4.242 6.144 1.00 96.38 91 LEU A N 1
ATOM 770 C CA . LEU A 1 91 ? -6.578 3.340 7.198 1.00 96.38 91 LEU A CA 1
ATOM 771 C C . LEU A 1 91 ? -6.459 3.927 8.609 1.00 96.38 91 LEU A C 1
ATOM 773 O O . LEU A 1 91 ? -6.974 3.339 9.555 1.00 96.38 91 LEU A O 1
ATOM 777 N N . THR A 1 92 ? -5.755 5.047 8.761 1.00 92.12 92 THR A N 1
ATOM 778 C CA . THR A 1 92 ? -5.508 5.700 10.056 1.00 92.12 92 THR A CA 1
ATOM 779 C C . THR A 1 92 ? -6.267 7.018 10.222 1.00 92.12 92 THR A C 1
ATOM 781 O O . THR A 1 92 ? -5.879 7.826 11.066 1.00 92.12 92 THR A O 1
ATOM 784 N N . GLN A 1 93 ? -7.277 7.269 9.386 1.00 77.38 93 GLN A N 1
ATOM 785 C CA . GLN A 1 93 ? -8.169 8.429 9.500 1.00 77.38 93 GLN A CA 1
ATOM 786 C C . GLN A 1 93 ? -9.298 8.197 10.501 1.00 77.38 93 GLN A C 1
ATOM 788 O O . GLN A 1 93 ? -9.679 7.024 10.706 1.00 77.38 93 GLN A O 1
#

Secondary structure (DSSP, 8-state):
-EEEESS---HHHHHHH-GGGSHHHHHHHHHHHHHHHHHHTTT---EEEES-GGGGGSTTHHHHTT--SS---HHHHHHHHHHHHHHHHHH--

Sequence (93 aa):
MICLYHFDMPLSLAERYNGFTDRRVMEAFIRYGQKMIDCFGDKVKWWLTFNEQNLYHMPDAFLISGYMRGEKTLRELYQIQHHVMMAHVHLTQ

pLDDT: mean 97.51, std 2.4, range [77.38, 98.75]

Organism: NCBI:txid1134687